Protein AF-A0A7S1S003-F1 (afdb_monomer)

Structure (mmCIF, N/CA/C/O backbone):
data_AF-A0A7S1S003-F1
#
_entry.id   AF-A0A7S1S003-F1
#
loop_
_atom_site.group_PDB
_atom_site.id
_atom_site.type_symbol
_atom_site.label_atom_id
_atom_site.label_alt_id
_atom_site.label_comp_id
_atom_site.label_asym_id
_atom_site.label_entity_id
_atom_site.label_seq_id
_atom_site.pdbx_PDB_ins_code
_atom_site.Cartn_x
_atom_site.Cartn_y
_atom_site.Cartn_z
_atom_site.occupancy
_atom_site.B_iso_or_equiv
_atom_site.auth_seq_id
_atom_site.auth_comp_id
_atom_site.auth_asym_id
_atom_site.auth_atom_id
_atom_site.pdbx_PDB_model_num
ATOM 1 N N . CYS A 1 1 ? -32.711 27.365 50.787 1.00 46.41 1 CYS A N 1
ATOM 2 C CA . CYS A 1 1 ? -32.959 26.522 49.595 1.00 46.41 1 CYS A CA 1
ATOM 3 C C . CYS A 1 1 ? -31.764 26.406 48.627 1.00 46.41 1 CYS A C 1
ATOM 5 O O . CYS A 1 1 ? -31.993 26.154 47.457 1.00 46.41 1 CYS A O 1
ATOM 7 N N . GLN A 1 2 ? -30.499 26.534 49.065 1.00 47.66 2 GLN A N 1
ATOM 8 C CA . GLN A 1 2 ? -29.328 26.394 48.166 1.00 47.66 2 GLN A CA 1
ATOM 9 C C . GLN A 1 2 ? -28.572 25.056 48.305 1.00 47.66 2 GLN A C 1
ATOM 11 O O . GLN A 1 2 ? -27.657 24.790 47.539 1.00 47.66 2 GLN A O 1
ATOM 16 N N . ILE A 1 3 ? -28.955 24.191 49.251 1.00 51.03 3 ILE A N 1
ATOM 17 C CA . ILE A 1 3 ? -28.208 22.956 49.561 1.00 51.03 3 ILE A CA 1
ATOM 18 C C . ILE A 1 3 ? -28.611 21.777 48.649 1.00 51.03 3 ILE A C 1
ATOM 20 O O . ILE A 1 3 ? -27.828 20.852 48.459 1.00 51.03 3 ILE A O 1
ATOM 24 N N . GLU A 1 4 ? -29.784 21.814 48.011 1.00 46.22 4 GLU A N 1
ATOM 25 C CA . GLU A 1 4 ? -30.250 20.712 47.147 1.00 46.22 4 GLU A CA 1
ATOM 26 C C . GLU A 1 4 ? -29.758 20.801 45.697 1.00 46.22 4 GLU A C 1
ATOM 28 O O . GLU A 1 4 ? -29.669 19.780 45.022 1.00 46.22 4 GLU A O 1
ATOM 33 N N . VAL A 1 5 ? -29.346 21.985 45.230 1.00 48.53 5 VAL A N 1
ATOM 34 C CA . VAL A 1 5 ? -28.830 22.166 43.859 1.00 48.53 5 VAL A CA 1
ATOM 35 C C . VAL A 1 5 ? -27.390 21.641 43.724 1.00 48.53 5 VAL A C 1
ATOM 37 O O . VAL A 1 5 ? -26.981 21.211 42.651 1.00 48.53 5 VAL A O 1
ATOM 40 N N . ALA A 1 6 ? -26.635 21.570 44.826 1.00 52.34 6 ALA A N 1
ATOM 41 C CA . ALA A 1 6 ? -25.266 21.050 44.835 1.00 52.34 6 ALA A CA 1
ATOM 42 C C . ALA A 1 6 ? -25.175 19.511 44.727 1.00 52.34 6 ALA A C 1
ATOM 44 O O . ALA A 1 6 ? -24.118 18.988 44.384 1.00 52.34 6 ALA A O 1
ATOM 45 N N . LYS A 1 7 ? -26.266 18.769 44.983 1.00 49.94 7 LYS A N 1
ATOM 46 C CA . LYS A 1 7 ? -26.277 17.292 44.908 1.00 49.94 7 LYS A CA 1
ATOM 47 C C . LYS A 1 7 ? -26.368 16.729 43.484 1.00 49.94 7 LYS A C 1
ATOM 49 O O . LYS A 1 7 ? -26.164 15.533 43.311 1.00 49.94 7 LYS A O 1
ATOM 54 N N . PHE A 1 8 ? -26.630 17.569 42.483 1.00 51.66 8 PHE A N 1
ATOM 55 C CA . PHE A 1 8 ? -26.778 17.160 41.079 1.00 51.66 8 PHE A CA 1
ATOM 56 C C . PHE A 1 8 ? -25.685 17.727 40.158 1.00 51.66 8 PHE A C 1
ATOM 58 O O . PHE A 1 8 ? -25.847 17.739 38.943 1.00 51.66 8 PHE A O 1
ATOM 65 N N . ALA A 1 9 ? -24.567 18.202 40.717 1.00 58.28 9 ALA A N 1
ATOM 66 C CA . ALA A 1 9 ? -23.471 18.777 39.932 1.00 58.28 9 ALA A CA 1
ATOM 67 C C . ALA A 1 9 ? -22.587 17.729 39.216 1.00 58.28 9 ALA A C 1
ATOM 69 O O . ALA A 1 9 ? -21.738 18.106 38.413 1.00 58.28 9 ALA A O 1
ATOM 70 N N . GLY A 1 10 ? -22.774 16.434 39.494 1.00 65.81 10 GLY A N 1
ATOM 71 C CA . GLY A 1 10 ? -22.088 15.331 38.816 1.00 65.81 10 GLY A CA 1
ATOM 72 C C . GLY A 1 10 ? -23.044 14.552 37.918 1.00 65.81 10 GLY A C 1
ATOM 73 O O . GLY A 1 10 ? -24.197 14.318 38.290 1.00 65.81 10 GLY A O 1
ATOM 74 N N . LEU A 1 11 ? -22.566 14.139 36.741 1.00 71.50 11 LEU A N 1
ATOM 75 C CA . LEU A 1 11 ? -23.284 13.160 35.930 1.00 71.50 11 LEU A CA 1
ATOM 76 C C . LEU A 1 11 ? -23.441 11.867 36.750 1.00 71.50 11 LEU A C 1
ATOM 78 O O . LEU A 1 11 ? -22.551 11.520 37.527 1.00 71.50 11 LEU A O 1
ATOM 82 N N . PRO A 1 12 ? -24.556 11.129 36.609 1.00 82.56 12 PRO A N 1
ATOM 83 C CA . PRO A 1 12 ? -24.683 9.832 37.256 1.00 82.56 12 PRO A CA 1
ATOM 84 C C . PRO A 1 12 ? -23.493 8.938 36.857 1.00 82.56 12 PRO A C 1
ATOM 86 O O . PRO A 1 12 ? -23.177 8.892 35.667 1.00 82.56 12 PRO A O 1
ATOM 89 N N . PRO A 1 13 ? -22.871 8.180 37.780 1.00 82.75 13 PRO A N 1
ATOM 90 C CA . PRO A 1 13 ? -21.699 7.343 37.485 1.00 82.75 13 PRO A CA 1
ATOM 91 C C . PRO A 1 13 ? -21.885 6.398 36.289 1.00 82.75 13 PRO A C 1
ATOM 93 O O . PRO A 1 13 ? -20.949 6.105 35.553 1.00 82.75 13 PRO A O 1
ATOM 96 N N . VAL A 1 14 ? -23.124 5.960 36.051 1.00 86.00 14 VAL A N 1
ATOM 97 C CA . VAL A 1 14 ? -23.510 5.156 34.883 1.00 86.00 14 VAL A CA 1
ATOM 98 C C . VAL A 1 14 ? -23.309 5.919 33.570 1.00 86.00 14 VAL A C 1
ATOM 100 O O . VAL A 1 14 ? -22.822 5.352 32.596 1.00 86.00 14 VAL A O 1
ATOM 103 N N . VAL A 1 15 ? -23.661 7.205 33.533 1.00 84.75 15 VAL A N 1
ATOM 104 C CA . VAL A 1 15 ? -23.477 8.066 32.357 1.00 84.75 15 VAL A CA 1
ATOM 105 C C . VAL A 1 15 ? -21.993 8.356 32.139 1.00 84.75 15 VAL A C 1
ATOM 107 O O . VAL A 1 15 ? -21.532 8.315 31.002 1.00 84.75 15 VAL A O 1
ATOM 110 N N . GLU A 1 16 ? -21.225 8.574 33.210 1.00 86.69 16 GLU A N 1
ATOM 111 C CA . GLU A 1 16 ? -19.767 8.750 33.121 1.00 86.69 16 GLU A CA 1
ATOM 112 C C . GLU A 1 16 ? -19.077 7.494 32.571 1.00 86.69 16 GLU A C 1
ATOM 114 O O . GLU A 1 16 ? -18.238 7.580 31.674 1.00 86.69 16 GLU A O 1
ATOM 119 N N . GLN A 1 17 ? -19.486 6.312 33.038 1.00 85.81 17 GLN A N 1
ATOM 120 C CA . GLN A 1 17 ? -18.967 5.035 32.553 1.00 85.81 17 GLN A CA 1
ATOM 121 C C . GLN A 1 17 ? -19.333 4.780 31.083 1.00 85.81 17 GLN A C 1
ATOM 123 O O . GLN A 1 17 ? -18.485 4.342 30.304 1.00 85.81 17 GLN A O 1
ATOM 128 N N . GLN A 1 18 ? -20.570 5.087 30.676 1.00 86.56 18 GLN A N 1
ATOM 129 C CA . GLN A 1 18 ? -20.993 4.981 29.275 1.00 86.56 18 GLN A CA 1
ATOM 130 C C . GLN A 1 18 ? -20.239 5.957 28.369 1.00 86.56 18 GLN A C 1
ATOM 132 O O . GLN A 1 18 ? -19.872 5.596 27.249 1.00 86.56 18 GLN A O 1
ATOM 137 N N . LEU A 1 19 ? -19.974 7.174 28.847 1.00 88.81 19 LEU A N 1
ATOM 138 C CA . LEU A 1 19 ? -19.204 8.160 28.100 1.00 88.81 19 LEU A CA 1
ATOM 139 C C . LEU A 1 19 ? -17.757 7.695 27.904 1.00 88.81 19 LEU A C 1
ATOM 141 O O . LEU A 1 19 ? -17.253 7.753 26.785 1.00 88.81 19 LEU A O 1
ATOM 145 N N . ALA A 1 20 ? -17.118 7.181 28.957 1.00 88.00 20 ALA A N 1
ATOM 146 C CA . ALA A 1 20 ? -15.759 6.648 28.882 1.00 88.00 20 ALA A CA 1
ATOM 147 C C . ALA A 1 20 ? -15.661 5.453 27.917 1.00 88.00 20 ALA A C 1
ATOM 149 O O . ALA A 1 20 ? -14.725 5.373 27.120 1.00 88.00 20 ALA A O 1
ATOM 150 N N . LEU A 1 21 ? -16.654 4.556 27.941 1.00 88.88 21 LEU A N 1
ATOM 151 C CA . LEU A 1 21 ? -16.745 3.433 27.008 1.00 88.88 21 LEU A CA 1
ATOM 152 C C . LEU A 1 21 ? -16.872 3.919 25.560 1.00 88.88 21 LEU A C 1
ATOM 154 O O . LEU A 1 21 ? -16.134 3.469 24.686 1.00 88.88 21 LEU A O 1
ATOM 158 N N . LYS A 1 22 ? -17.784 4.863 25.309 1.00 92.69 22 LYS A N 1
ATOM 159 C CA . LYS A 1 22 ? -17.994 5.429 23.975 1.00 92.69 22 LYS A CA 1
ATOM 160 C C . LYS A 1 22 ? -16.736 6.122 23.454 1.00 92.69 22 LYS A C 1
ATOM 162 O O . LYS A 1 22 ? -16.341 5.875 22.324 1.00 92.69 22 LYS A O 1
ATOM 167 N N . GLN A 1 23 ? -16.065 6.914 24.289 1.00 91.75 23 GLN A N 1
ATOM 168 C CA . GLN A 1 23 ? -14.801 7.560 23.928 1.00 91.75 23 GLN A CA 1
ATOM 169 C C . GLN A 1 23 ? -13.711 6.542 23.575 1.00 91.75 23 GLN A C 1
ATOM 171 O O . GLN A 1 23 ? -12.981 6.749 22.609 1.00 91.75 23 GLN A O 1
ATOM 176 N N . ALA A 1 24 ? -13.612 5.434 24.315 1.00 91.44 24 ALA A N 1
ATOM 177 C CA . ALA A 1 24 ? -12.653 4.374 24.008 1.00 91.44 24 ALA A CA 1
ATOM 178 C C . ALA A 1 24 ? -12.952 3.689 22.663 1.00 91.44 24 ALA A C 1
ATOM 180 O O . ALA A 1 24 ? -12.022 3.393 21.911 1.00 91.44 24 ALA A O 1
ATOM 181 N N . ILE A 1 25 ? -14.233 3.467 22.347 1.00 93.38 25 ILE A N 1
ATOM 182 C CA . ILE A 1 25 ? -14.667 2.924 21.052 1.00 93.38 25 ILE A CA 1
ATOM 183 C C . ILE A 1 25 ? -14.349 3.917 19.929 1.00 93.38 25 ILE A C 1
ATOM 185 O O . ILE A 1 25 ? -13.705 3.536 18.955 1.00 93.38 25 ILE A O 1
ATOM 189 N N . ASP A 1 26 ? -14.733 5.186 20.076 1.00 95.19 26 ASP A N 1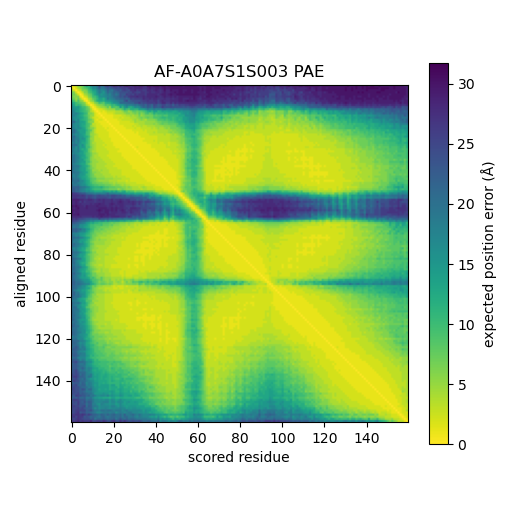
ATOM 190 C CA . ASP A 1 26 ? -14.520 6.224 19.062 1.00 95.19 26 ASP A CA 1
ATOM 191 C C . ASP A 1 26 ? -13.019 6.437 18.786 1.00 95.19 26 ASP A C 1
ATOM 193 O O . ASP A 1 26 ? -12.606 6.550 17.630 1.00 95.19 26 ASP A O 1
ATOM 197 N N . GLU A 1 27 ? -12.174 6.413 19.824 1.00 95.12 27 GLU A N 1
ATOM 198 C CA . GLU A 1 27 ? -10.714 6.493 19.686 1.00 95.12 27 GLU A CA 1
ATOM 199 C C . GLU A 1 27 ? -10.146 5.286 18.919 1.00 95.12 27 GLU A C 1
ATOM 201 O O . GLU A 1 27 ? -9.301 5.447 18.032 1.00 95.12 27 GLU A O 1
ATOM 206 N N . ALA A 1 28 ? -10.607 4.072 19.239 1.00 94.06 28 ALA A N 1
ATOM 207 C CA . ALA A 1 28 ? -10.164 2.853 18.568 1.00 94.06 28 ALA A CA 1
ATOM 208 C C . ALA A 1 28 ? -10.611 2.818 17.099 1.00 94.06 28 ALA A C 1
ATOM 210 O O . ALA A 1 28 ? -9.796 2.542 16.216 1.00 94.06 28 ALA A O 1
ATOM 211 N N . CYS A 1 29 ? -11.866 3.181 16.829 1.00 95.38 29 CYS A N 1
ATOM 212 C CA . CYS A 1 29 ? -12.406 3.348 15.484 1.00 95.38 29 CYS A CA 1
ATOM 213 C C . CYS A 1 29 ? -11.609 4.383 14.685 1.00 95.38 29 CYS A C 1
ATOM 215 O O . CYS A 1 29 ? -11.210 4.099 13.558 1.00 95.38 29 CYS A O 1
ATOM 217 N N . GLY A 1 30 ? -11.322 5.549 15.271 1.00 97.44 30 GLY A N 1
ATOM 218 C CA . GLY A 1 30 ? -10.549 6.604 14.614 1.00 97.44 30 GLY A CA 1
ATOM 219 C C . GLY A 1 30 ? -9.138 6.153 14.233 1.00 97.44 30 GLY A C 1
ATOM 220 O O . GLY A 1 30 ? -8.666 6.448 13.137 1.00 97.44 30 GLY A O 1
ATOM 221 N N . LYS A 1 31 ? -8.477 5.373 15.097 1.00 96.81 31 LYS A N 1
ATOM 222 C CA . LYS A 1 31 ? -7.152 4.803 14.810 1.00 96.81 31 LYS A CA 1
ATOM 223 C C . LYS A 1 31 ? -7.176 3.783 13.676 1.00 96.81 31 LYS A C 1
ATOM 225 O O . LYS A 1 31 ? -6.291 3.832 12.824 1.00 96.81 31 LYS A O 1
ATOM 230 N N . VAL A 1 32 ? -8.168 2.890 13.652 1.00 97.25 32 VAL A N 1
ATOM 231 C CA . VAL A 1 32 ? -8.338 1.924 12.554 1.00 97.25 32 VAL A CA 1
ATOM 232 C C . VAL A 1 32 ? -8.605 2.657 11.240 1.00 97.25 32 VAL A C 1
ATOM 234 O O . VAL A 1 32 ? -7.887 2.419 10.274 1.00 97.25 32 VAL A O 1
ATOM 237 N N . SER A 1 33 ? -9.537 3.614 11.217 1.00 97.75 33 SER A N 1
ATOM 238 C CA . SER A 1 33 ? -9.842 4.391 10.008 1.00 97.75 33 SER A CA 1
ATOM 239 C C . SER A 1 33 ? -8.623 5.160 9.480 1.00 97.75 33 SER A C 1
ATOM 241 O O . SER A 1 33 ? -8.343 5.123 8.287 1.00 97.75 33 SER A O 1
ATOM 243 N N . ALA A 1 34 ? -7.823 5.780 10.353 1.00 97.50 34 ALA A N 1
ATOM 244 C CA . ALA A 1 34 ? -6.600 6.474 9.935 1.00 97.50 34 ALA A CA 1
ATOM 245 C C . ALA A 1 34 ? -5.531 5.529 9.349 1.00 97.50 34 ALA A C 1
ATOM 247 O O . ALA A 1 34 ? -4.716 5.937 8.517 1.00 97.50 34 ALA A O 1
ATOM 248 N N . ALA A 1 35 ? -5.486 4.267 9.790 1.00 97.81 35 ALA A N 1
ATOM 249 C CA . ALA A 1 35 ? -4.609 3.267 9.189 1.00 97.81 35 ALA A CA 1
ATOM 250 C C . ALA A 1 35 ? -5.155 2.769 7.842 1.00 97.81 35 ALA A C 1
ATOM 252 O O . ALA A 1 35 ? -4.384 2.646 6.892 1.00 97.81 35 ALA A O 1
ATOM 253 N N . GLU A 1 36 ? -6.468 2.556 7.731 1.00 97.69 36 GLU A N 1
ATOM 254 C CA . GLU A 1 36 ? -7.137 2.209 6.471 1.00 97.69 36 GLU A CA 1
ATOM 255 C C . GLU A 1 36 ? -6.944 3.294 5.400 1.00 97.69 36 GLU A C 1
ATOM 257 O O . GLU A 1 36 ? -6.645 2.966 4.255 1.00 97.69 36 GLU A O 1
ATOM 262 N N . GLU A 1 37 ? -7.011 4.580 5.758 1.00 97.94 37 GLU A N 1
ATOM 263 C CA . GLU A 1 37 ? -6.723 5.691 4.837 1.00 97.94 37 GLU A CA 1
ATOM 264 C C . GLU A 1 37 ? -5.295 5.631 4.279 1.00 97.94 37 GLU A C 1
ATOM 266 O O . GLU A 1 37 ? -5.069 5.895 3.098 1.00 97.94 37 GLU A O 1
ATOM 271 N N . LYS A 1 38 ? -4.313 5.234 5.097 1.00 96.94 38 LYS A N 1
ATOM 272 C CA . LYS A 1 38 ? -2.935 5.042 4.620 1.00 96.94 38 LYS A CA 1
ATOM 273 C C . LYS A 1 38 ? -2.821 3.853 3.671 1.00 96.94 38 LYS A C 1
ATOM 275 O O . LYS A 1 38 ? -2.072 3.944 2.703 1.00 96.94 38 LYS A O 1
ATOM 280 N N . VAL A 1 39 ? -3.560 2.770 3.924 1.00 97.94 39 VAL A N 1
ATOM 281 C CA . VAL A 1 39 ? -3.644 1.625 3.001 1.00 97.94 39 VAL A CA 1
ATOM 282 C C . VAL A 1 39 ? -4.305 2.043 1.688 1.00 97.94 39 VAL A C 1
ATOM 284 O O . VAL A 1 39 ? -3.824 1.660 0.627 1.00 97.94 39 VAL A O 1
ATOM 287 N N . GLN A 1 40 ? -5.356 2.864 1.734 1.00 97.56 40 GLN A N 1
ATOM 288 C CA . GLN A 1 40 ? -5.999 3.391 0.531 1.00 97.56 40 GLN A CA 1
ATOM 289 C C . GLN A 1 40 ? -5.050 4.288 -0.271 1.00 97.56 40 GLN A C 1
ATOM 291 O O . GLN A 1 40 ? -4.895 4.075 -1.464 1.00 97.56 40 GLN A O 1
ATOM 296 N N . ASN A 1 41 ? -4.338 5.212 0.377 1.00 95.19 41 ASN A N 1
ATOM 297 C CA . ASN A 1 41 ? -3.338 6.043 -0.298 1.00 95.19 41 ASN A CA 1
ATOM 298 C C . ASN A 1 41 ? -2.220 5.190 -0.930 1.00 95.19 41 ASN A C 1
ATOM 300 O O . ASN A 1 41 ? -1.812 5.426 -2.064 1.00 95.19 41 ASN A O 1
ATOM 304 N N . ALA A 1 42 ? -1.747 4.153 -0.229 1.00 95.81 42 ALA A N 1
ATOM 305 C CA . ALA A 1 42 ? -0.803 3.201 -0.810 1.00 95.81 42 ALA A CA 1
ATOM 306 C C . ALA A 1 42 ? -1.397 2.485 -2.037 1.00 95.81 42 ALA A C 1
ATOM 308 O O . ALA A 1 42 ? -0.689 2.299 -3.023 1.00 95.81 42 ALA A O 1
ATOM 309 N N . ALA A 1 43 ? -2.687 2.131 -2.006 1.00 96.44 43 ALA A N 1
ATOM 310 C CA . ALA A 1 43 ? -3.375 1.525 -3.142 1.00 96.44 43 ALA A CA 1
ATOM 311 C C . ALA A 1 43 ? -3.384 2.450 -4.361 1.00 96.44 43 ALA A C 1
ATOM 313 O O . ALA A 1 43 ? -2.974 2.028 -5.440 1.00 96.44 43 ALA A O 1
ATOM 314 N N . ASP A 1 44 ? -3.760 3.713 -4.162 1.00 93.94 44 ASP A N 1
ATOM 315 C CA . ASP A 1 44 ? -3.821 4.713 -5.228 1.00 93.94 44 ASP A CA 1
ATOM 316 C C . ASP A 1 44 ? -2.430 4.910 -5.864 1.00 93.94 44 ASP A C 1
ATOM 318 O O . ASP A 1 44 ? -2.284 4.941 -7.086 1.00 93.94 44 ASP A O 1
ATOM 322 N N . MET A 1 45 ? -1.365 4.954 -5.051 1.00 92.56 45 MET A N 1
ATOM 323 C CA . MET A 1 45 ? 0.009 5.075 -5.557 1.00 92.56 45 MET A CA 1
ATOM 324 C C . MET A 1 45 ? 0.504 3.824 -6.300 1.00 92.56 45 MET A C 1
ATOM 326 O O . MET A 1 45 ? 1.290 3.943 -7.243 1.00 92.56 45 MET A O 1
ATOM 330 N N . VAL A 1 46 ? 0.078 2.627 -5.889 1.00 93.56 46 VAL A N 1
ATOM 331 C CA . VAL A 1 46 ? 0.404 1.368 -6.583 1.00 93.56 46 VAL A CA 1
ATOM 332 C C . VAL A 1 46 ? -0.342 1.264 -7.911 1.00 93.56 46 VAL A C 1
ATOM 334 O O . VAL A 1 46 ? 0.234 0.815 -8.903 1.00 93.56 46 VAL A O 1
ATOM 337 N N . GLU A 1 47 ? -1.595 1.707 -7.961 1.00 92.31 47 GLU A N 1
ATOM 338 C CA . GLU A 1 47 ? -2.380 1.765 -9.194 1.00 92.31 47 GLU A CA 1
ATOM 339 C C . GLU A 1 47 ? -1.768 2.754 -10.195 1.00 92.31 47 GLU A C 1
ATOM 341 O O . GLU A 1 47 ? -1.574 2.424 -11.369 1.00 92.31 47 GLU A O 1
ATOM 346 N N . MET A 1 48 ? -1.353 3.931 -9.719 1.00 88.44 48 MET A N 1
ATOM 347 C CA . MET A 1 48 ? -0.638 4.910 -10.539 1.00 88.44 48 MET A CA 1
ATOM 348 C C . MET A 1 48 ? 0.689 4.362 -11.082 1.00 88.44 48 MET A C 1
ATOM 350 O O . MET A 1 48 ? 0.987 4.572 -12.255 1.00 88.44 48 MET A O 1
ATOM 354 N N . LEU A 1 49 ? 1.468 3.635 -10.270 1.00 87.56 49 LEU A N 1
ATOM 355 C CA . LEU A 1 49 ? 2.729 3.015 -10.703 1.00 87.56 49 LEU A CA 1
ATOM 356 C C . LEU A 1 49 ? 2.511 1.956 -11.797 1.00 87.56 49 LEU A C 1
ATOM 358 O O . LEU A 1 49 ? 3.322 1.829 -12.712 1.00 87.56 49 LEU A O 1
ATOM 362 N N . ASN A 1 50 ? 1.425 1.190 -11.698 1.00 88.31 50 ASN A N 1
ATOM 363 C CA . ASN A 1 50 ? 1.106 0.121 -12.642 1.00 88.31 50 ASN A CA 1
ATOM 364 C C . ASN A 1 50 ? 0.396 0.608 -13.916 1.00 88.31 50 ASN A C 1
ATOM 366 O O . ASN A 1 50 ? 0.299 -0.148 -14.887 1.00 88.31 50 ASN A O 1
ATOM 370 N N . SER A 1 51 ? -0.080 1.854 -13.935 1.00 85.56 51 SER A N 1
ATOM 371 C CA . SER A 1 51 ? -0.787 2.425 -15.078 1.00 85.56 51 SER A CA 1
ATOM 372 C C . SER A 1 51 ? 0.149 2.626 -16.283 1.00 85.56 51 SER A C 1
ATOM 374 O O . SER A 1 51 ? 1.238 3.186 -16.134 1.00 85.56 51 SER A O 1
ATOM 376 N N . PRO A 1 52 ? -0.253 2.206 -17.499 1.00 67.50 52 PRO A N 1
ATOM 377 C CA . PRO A 1 52 ? 0.587 2.280 -18.698 1.00 67.50 52 PRO A CA 1
ATOM 378 C C . PRO A 1 52 ? 0.879 3.718 -19.155 1.00 67.50 52 PRO A C 1
ATOM 380 O O . PRO A 1 52 ? 1.906 3.942 -19.790 1.00 67.50 52 PRO A O 1
ATOM 383 N N . ASP A 1 53 ? 0.021 4.675 -18.790 1.00 63.91 53 ASP A N 1
ATOM 384 C CA . ASP A 1 53 ? 0.166 6.104 -19.108 1.00 63.91 53 ASP A CA 1
ATOM 385 C C . ASP A 1 53 ? 1.108 6.850 -18.159 1.00 63.91 53 ASP A C 1
ATOM 387 O O . ASP A 1 53 ? 1.413 8.023 -18.375 1.00 63.91 53 ASP A O 1
ATOM 391 N N . SER A 1 54 ? 1.618 6.182 -17.118 1.00 58.56 54 SER A N 1
ATOM 392 C CA . SER A 1 54 ? 2.662 6.731 -16.255 1.00 58.56 54 SER A CA 1
ATOM 393 C C . SER A 1 54 ? 4.024 6.624 -16.955 1.00 58.56 54 SER A C 1
ATOM 395 O O . SER A 1 54 ? 4.986 6.079 -16.415 1.00 58.56 54 SER A O 1
ATOM 397 N N . ALA A 1 55 ? 4.090 7.099 -18.203 1.00 48.91 55 ALA A N 1
ATOM 398 C CA . ALA A 1 55 ? 5.326 7.272 -18.942 1.00 48.91 55 ALA A CA 1
ATOM 399 C C . ALA A 1 55 ? 6.230 8.181 -18.110 1.00 48.91 55 ALA A C 1
ATOM 401 O O . ALA A 1 55 ? 5.845 9.289 -17.736 1.00 48.91 55 ALA A O 1
ATOM 402 N N . ALA A 1 56 ? 7.395 7.645 -17.754 1.00 48.34 56 ALA A N 1
ATOM 403 C CA . ALA A 1 56 ? 8.388 8.301 -16.933 1.00 48.34 56 ALA A CA 1
ATOM 404 C C . ALA A 1 56 ? 8.692 9.687 -17.507 1.00 48.34 56 ALA A C 1
ATOM 406 O O . ALA A 1 56 ? 9.310 9.810 -18.561 1.00 48.34 56 ALA A O 1
ATOM 407 N N . ASP A 1 57 ? 8.241 10.723 -16.810 1.00 44.44 57 ASP A N 1
ATOM 408 C CA . ASP A 1 57 ? 8.702 12.080 -17.026 1.00 44.44 57 ASP A CA 1
ATOM 409 C C . ASP A 1 57 ? 9.996 12.218 -16.203 1.00 44.44 57 ASP A C 1
ATOM 411 O O . ASP A 1 57 ? 9.926 12.277 -14.970 1.00 44.44 57 ASP A O 1
ATOM 415 N N . PRO A 1 58 ? 11.197 12.213 -16.816 1.00 45.44 58 PRO A N 1
ATOM 416 C CA . PRO A 1 58 ? 12.469 12.189 -16.087 1.00 45.44 58 PRO A CA 1
ATOM 417 C C . PRO A 1 58 ? 12.757 13.488 -15.306 1.00 45.44 58 PRO A C 1
ATOM 419 O O . PRO A 1 58 ? 13.846 13.646 -14.756 1.00 45.44 58 PRO A O 1
ATOM 422 N N . LYS A 1 59 ? 11.807 14.436 -15.253 1.00 44.00 59 LYS A N 1
ATOM 423 C CA . LYS A 1 59 ? 11.929 15.722 -14.546 1.00 44.00 59 LYS A CA 1
ATOM 424 C C . LYS A 1 59 ? 10.730 16.101 -13.651 1.00 44.00 59 LYS A C 1
ATOM 426 O O . LYS A 1 59 ? 10.689 17.224 -13.152 1.00 44.00 59 LYS A O 1
ATOM 431 N N . GLY A 1 60 ? 9.766 15.212 -13.400 1.00 37.31 60 GLY A N 1
ATOM 432 C CA . GLY A 1 60 ? 8.490 15.579 -12.761 1.00 37.31 60 GLY A CA 1
ATOM 433 C C . GLY A 1 60 ? 8.357 15.304 -11.253 1.00 37.31 60 GLY A C 1
ATOM 434 O O . GLY A 1 60 ? 7.853 14.257 -10.869 1.00 37.31 60 GLY A O 1
ATOM 435 N N . GLY A 1 61 ? 8.723 16.277 -10.411 1.00 39.34 61 GLY A N 1
ATOM 436 C CA . GLY A 1 61 ? 8.125 16.591 -9.094 1.00 39.34 61 GLY A CA 1
ATOM 437 C C . GLY A 1 61 ? 7.638 15.464 -8.153 1.00 39.34 61 GLY A C 1
ATOM 438 O O . GLY A 1 61 ? 6.487 15.039 -8.204 1.00 39.34 61 GLY A O 1
ATOM 439 N N . GLU A 1 62 ? 8.500 15.107 -7.198 1.00 45.62 62 GLU A N 1
ATOM 440 C CA . GLU A 1 62 ? 8.268 14.708 -5.788 1.00 45.62 62 GLU A CA 1
ATOM 441 C C . GLU A 1 62 ? 7.243 13.628 -5.367 1.00 45.62 62 GLU A C 1
ATOM 443 O O . GLU A 1 62 ? 7.282 13.243 -4.200 1.00 45.62 62 GLU A O 1
ATOM 448 N N . LYS A 1 63 ? 6.358 13.069 -6.207 1.00 54.31 63 LYS A N 1
ATOM 449 C CA . LYS A 1 63 ? 5.374 12.061 -5.717 1.00 54.31 63 LYS A CA 1
ATOM 450 C C . LYS A 1 63 ? 5.047 10.889 -6.642 1.00 54.31 63 LYS A C 1
ATOM 452 O O . LYS A 1 63 ? 4.131 10.131 -6.335 1.00 54.31 63 LYS A O 1
ATOM 457 N N . LYS A 1 64 ? 5.750 10.710 -7.759 1.00 63.72 64 LYS A N 1
ATOM 458 C CA . LYS A 1 64 ? 5.435 9.649 -8.728 1.00 63.72 64 LYS A CA 1
ATOM 459 C C . LYS A 1 64 ? 6.685 8.845 -9.050 1.00 63.72 64 LYS A C 1
ATOM 461 O O . LYS A 1 64 ? 7.544 9.294 -9.796 1.00 63.72 64 LYS A O 1
ATOM 466 N N . GLY A 1 65 ? 6.800 7.670 -8.448 1.00 76.69 65 GLY A N 1
ATOM 467 C CA . GLY A 1 65 ? 7.914 6.764 -8.687 1.00 76.69 65 GLY A CA 1
ATOM 468 C C . GLY A 1 65 ? 7.882 5.572 -7.735 1.00 76.69 65 GLY A C 1
ATOM 469 O O . GLY A 1 65 ? 7.232 5.652 -6.689 1.00 76.69 65 GLY A O 1
ATOM 470 N N . PRO A 1 66 ? 8.591 4.482 -8.070 1.00 85.75 66 PRO A N 1
ATOM 471 C CA . PRO A 1 66 ? 8.598 3.260 -7.267 1.00 85.75 66 PRO A CA 1
ATOM 472 C C . PRO A 1 66 ? 9.030 3.518 -5.817 1.00 85.75 66 PRO A C 1
ATOM 474 O O . PRO A 1 66 ? 8.458 2.937 -4.901 1.00 85.75 66 PRO A O 1
ATOM 477 N N . GLU A 1 67 ? 9.955 4.454 -5.588 1.00 88.25 67 GLU A N 1
ATOM 478 C CA . GLU A 1 67 ? 10.421 4.828 -4.248 1.00 88.25 67 GLU A CA 1
ATOM 479 C C . GLU A 1 67 ? 9.340 5.545 -3.416 1.00 88.25 67 GLU A C 1
ATOM 481 O O . GLU A 1 67 ? 9.143 5.232 -2.241 1.00 88.25 67 GLU A O 1
ATOM 486 N N . ALA A 1 68 ? 8.571 6.455 -4.027 1.00 89.56 68 ALA A N 1
ATOM 487 C CA . ALA A 1 68 ? 7.460 7.134 -3.356 1.00 89.56 68 ALA A CA 1
ATOM 488 C C . ALA A 1 68 ? 6.330 6.150 -3.010 1.00 89.56 68 ALA A C 1
ATOM 490 O O . ALA A 1 68 ? 5.811 6.166 -1.890 1.00 89.56 68 ALA A O 1
ATOM 491 N N . THR A 1 69 ? 5.997 5.249 -3.940 1.00 92.06 69 THR A N 1
ATOM 492 C CA . THR A 1 69 ? 5.017 4.179 -3.718 1.00 92.06 69 THR A CA 1
ATOM 493 C C . THR A 1 69 ? 5.483 3.221 -2.615 1.00 92.06 69 THR A C 1
ATOM 495 O O . THR A 1 69 ? 4.704 2.889 -1.720 1.00 92.06 69 THR A O 1
ATOM 498 N N . GLN A 1 70 ? 6.767 2.850 -2.596 1.00 93.69 70 GLN A N 1
ATOM 499 C CA . GLN A 1 70 ? 7.362 2.044 -1.526 1.00 93.69 70 GLN A CA 1
ATOM 500 C 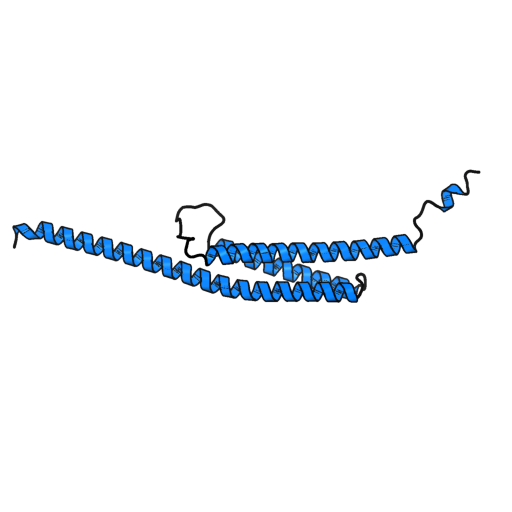C . GLN A 1 70 ? 7.293 2.745 -0.167 1.00 93.69 70 GLN A C 1
ATOM 502 O O . GLN A 1 70 ? 6.963 2.114 0.841 1.00 93.69 70 GLN A O 1
ATOM 507 N N . GLY A 1 71 ? 7.534 4.057 -0.133 1.00 93.69 71 GLY A N 1
ATOM 508 C CA . GLY A 1 71 ? 7.335 4.877 1.058 1.00 93.69 71 GLY A CA 1
ATOM 509 C C . GLY A 1 71 ? 5.894 4.818 1.573 1.00 93.69 71 GLY A C 1
ATOM 510 O O . GLY A 1 71 ? 5.677 4.635 2.772 1.00 93.69 71 GLY A O 1
ATOM 511 N N . ALA A 1 72 ? 4.899 4.911 0.687 1.00 94.56 72 ALA A N 1
ATOM 512 C CA . ALA A 1 72 ? 3.486 4.825 1.059 1.00 94.56 72 ALA A CA 1
ATOM 513 C C . ALA A 1 72 ? 3.096 3.441 1.608 1.00 94.56 72 ALA A C 1
ATOM 515 O O . ALA A 1 72 ? 2.476 3.366 2.672 1.00 94.56 72 ALA A O 1
ATOM 516 N N . VAL A 1 73 ? 3.521 2.356 0.950 1.00 96.38 73 VAL A N 1
ATOM 517 C CA . VAL A 1 73 ? 3.294 0.973 1.415 1.00 96.38 73 VAL A CA 1
ATOM 518 C C . VAL A 1 73 ? 3.946 0.744 2.785 1.00 96.38 73 VAL A C 1
ATOM 520 O O . VAL A 1 73 ? 3.307 0.227 3.702 1.00 96.38 73 VAL A O 1
ATOM 523 N N . SER A 1 74 ? 5.186 1.204 2.974 1.00 96.81 74 SER A N 1
ATOM 524 C CA . SER A 1 74 ? 5.892 1.119 4.260 1.00 96.81 74 SER A CA 1
ATOM 525 C C . SER A 1 74 ? 5.174 1.904 5.367 1.00 96.81 74 SER A C 1
ATOM 527 O O . SER A 1 74 ? 4.945 1.390 6.466 1.00 96.81 74 SER A O 1
ATOM 529 N N . ASN A 1 75 ? 4.731 3.129 5.070 1.00 96.25 75 ASN A N 1
ATOM 530 C CA . ASN A 1 75 ? 3.988 3.966 6.013 1.00 96.25 75 ASN A CA 1
ATOM 531 C C . ASN A 1 75 ? 2.652 3.335 6.433 1.00 96.25 75 ASN A C 1
ATOM 533 O O . ASN A 1 75 ? 2.286 3.403 7.612 1.00 96.25 75 ASN A O 1
ATOM 537 N N . ALA A 1 76 ? 1.932 2.711 5.497 1.00 97.50 76 ALA A N 1
ATOM 538 C CA . ALA A 1 76 ? 0.720 1.952 5.789 1.00 97.50 76 ALA A CA 1
ATOM 539 C C . ALA A 1 76 ? 1.023 0.731 6.674 1.00 97.50 76 ALA A C 1
ATOM 541 O O . ALA A 1 76 ? 0.342 0.514 7.678 1.00 97.50 76 ALA A O 1
ATOM 542 N N . GLN A 1 77 ? 2.107 -0.001 6.391 1.00 97.88 77 GLN A N 1
ATOM 543 C CA . GLN A 1 77 ? 2.520 -1.169 7.176 1.00 97.88 77 GLN A CA 1
ATOM 544 C C . GLN A 1 77 ? 2.857 -0.813 8.627 1.00 97.88 77 GLN A C 1
ATOM 546 O O . GLN A 1 77 ? 2.483 -1.539 9.554 1.00 97.88 77 GLN A O 1
ATOM 551 N N . VAL A 1 78 ? 3.569 0.297 8.838 1.00 97.94 78 VAL A N 1
ATOM 552 C CA . VAL A 1 78 ? 3.891 0.805 10.178 1.00 97.94 78 VAL A CA 1
ATOM 553 C C . VAL A 1 78 ? 2.620 1.228 10.912 1.00 97.94 78 VAL A C 1
ATOM 555 O O . VAL A 1 78 ? 2.464 0.911 12.093 1.00 97.94 78 VAL A O 1
ATOM 558 N N . ALA A 1 79 ? 1.691 1.898 10.224 1.00 97.56 79 ALA A N 1
ATOM 559 C CA . ALA A 1 79 ? 0.421 2.308 10.814 1.00 97.56 79 ALA A CA 1
ATOM 560 C C . ALA A 1 79 ? -0.416 1.105 11.269 1.00 97.56 79 ALA A C 1
ATOM 562 O O . ALA A 1 79 ? -0.841 1.079 12.423 1.00 97.56 79 ALA A O 1
ATOM 563 N N . LEU A 1 80 ? -0.573 0.081 10.422 1.00 97.62 80 LEU A N 1
ATOM 564 C CA . LEU A 1 80 ? -1.295 -1.141 10.784 1.00 97.62 80 LEU A CA 1
ATOM 565 C C . LEU A 1 80 ? -0.648 -1.855 11.977 1.00 97.62 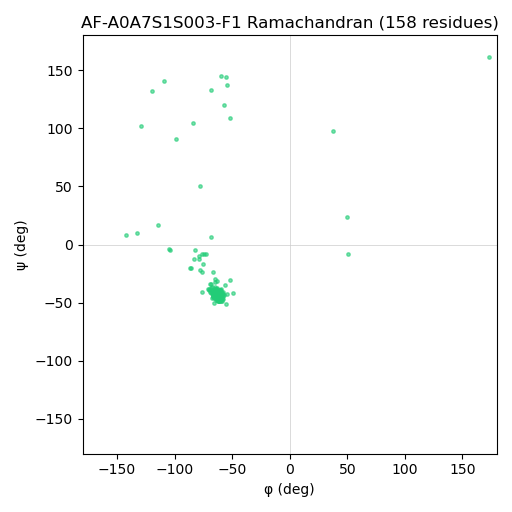80 LEU A C 1
ATOM 567 O O . LEU A 1 80 ? -1.343 -2.207 12.927 1.00 97.62 80 LEU A O 1
ATOM 571 N N . LYS A 1 81 ? 0.685 -1.988 12.011 1.00 97.50 81 LYS A N 1
ATOM 572 C CA . LYS A 1 81 ? 1.387 -2.566 13.175 1.00 97.50 81 LYS A CA 1
ATOM 573 C C . LYS A 1 81 ? 1.137 -1.769 14.459 1.00 97.50 81 LYS A C 1
ATOM 575 O O . LYS A 1 81 ? 0.951 -2.354 15.527 1.00 97.50 81 LYS A O 1
ATOM 580 N N . GLY A 1 82 ? 1.117 -0.440 14.360 1.00 97.25 82 GLY A N 1
ATOM 581 C CA . GLY A 1 82 ? 0.801 0.442 15.481 1.00 97.25 82 GLY A CA 1
ATOM 582 C C . GLY A 1 82 ? -0.620 0.236 16.009 1.00 97.25 82 GLY A C 1
ATOM 583 O O . GLY A 1 82 ? -0.815 0.130 17.222 1.00 97.25 82 GLY A O 1
AT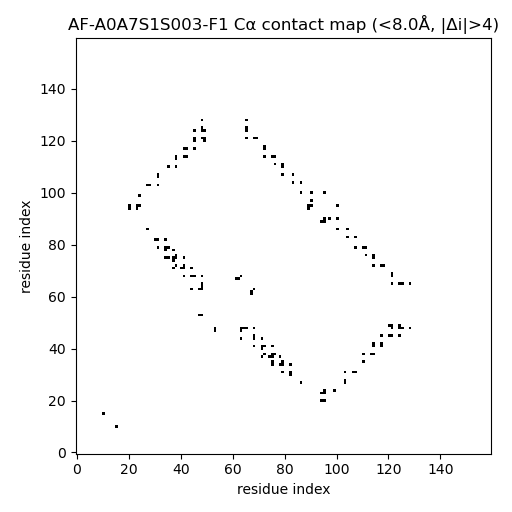OM 584 N N . VAL A 1 83 ? -1.604 0.131 15.112 1.00 96.88 83 VAL A N 1
ATOM 585 C CA . VAL A 1 83 ? -3.005 -0.106 15.483 1.00 96.88 83 VAL A CA 1
ATOM 586 C C . VAL A 1 83 ? -3.211 -1.513 16.039 1.00 96.88 83 VAL A C 1
ATOM 588 O O . VAL A 1 83 ? -3.875 -1.648 17.062 1.00 96.88 83 VAL A O 1
ATOM 591 N N . ALA A 1 84 ? -2.588 -2.541 15.458 1.00 96.44 84 ALA A N 1
ATOM 592 C CA . ALA A 1 84 ? -2.647 -3.910 15.974 1.00 96.44 84 ALA A CA 1
ATOM 593 C C . ALA A 1 84 ? -2.185 -3.970 17.438 1.00 96.44 84 ALA A C 1
ATOM 595 O O . ALA A 1 84 ? -2.927 -4.416 18.311 1.00 96.44 84 ALA A O 1
ATOM 596 N N . ARG A 1 85 ? -1.012 -3.394 17.736 1.00 96.44 85 ARG A N 1
ATOM 597 C CA . ARG A 1 85 ? -0.495 -3.311 19.109 1.00 96.44 85 ARG A CA 1
ATOM 598 C C . ARG A 1 85 ? -1.419 -2.516 20.035 1.00 96.44 85 ARG A C 1
ATOM 600 O O . ARG A 1 85 ? -1.580 -2.867 21.201 1.00 96.44 85 ARG A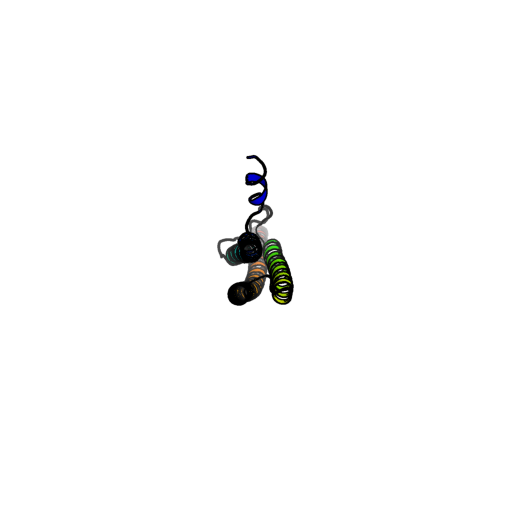 O 1
ATOM 607 N N . TYR A 1 86 ? -2.008 -1.427 19.544 1.00 95.25 86 TYR A N 1
ATOM 608 C CA . TYR A 1 86 ? -2.965 -0.642 20.321 1.00 95.25 86 TYR A CA 1
ATOM 609 C C . TYR A 1 86 ? -4.219 -1.457 20.675 1.00 95.25 86 TYR A C 1
ATOM 611 O O . TYR A 1 86 ? -4.636 -1.450 21.834 1.00 95.25 86 TYR A O 1
ATOM 619 N N . LEU A 1 87 ? -4.793 -2.184 19.711 1.00 94.75 87 LEU A N 1
ATOM 620 C CA . LEU A 1 87 ? -5.971 -3.025 19.930 1.00 94.75 87 LEU A CA 1
ATOM 621 C C . LEU A 1 87 ? -5.674 -4.186 20.882 1.00 94.75 87 LEU A C 1
ATOM 623 O O . LEU A 1 87 ? -6.481 -4.440 21.769 1.00 94.75 87 LEU A O 1
ATOM 627 N N . GLU A 1 88 ? -4.499 -4.817 20.793 1.00 93.94 88 GLU A N 1
ATOM 628 C CA . GLU A 1 88 ? -4.064 -5.846 21.751 1.00 93.94 88 GLU A CA 1
ATOM 629 C C . GLU A 1 88 ? -4.050 -5.327 23.197 1.00 93.94 88 GLU A C 1
ATOM 631 O O . GLU A 1 88 ? -4.509 -6.006 24.117 1.00 93.94 88 GLU A O 1
ATOM 636 N N . ILE A 1 89 ? -3.550 -4.106 23.414 1.00 93.94 89 ILE A N 1
ATOM 637 C CA . ILE A 1 89 ? -3.549 -3.473 24.741 1.00 93.94 89 ILE A CA 1
ATOM 638 C C . ILE A 1 89 ? -4.988 -3.195 25.193 1.00 93.94 89 ILE A C 1
ATOM 640 O O . ILE A 1 89 ? -5.354 -3.519 26.321 1.00 93.94 89 ILE A O 1
ATOM 644 N N . ARG A 1 90 ? -5.831 -2.637 24.315 1.00 91.12 90 ARG A N 1
ATOM 645 C CA . ARG A 1 90 ? -7.239 -2.344 24.634 1.00 91.12 90 ARG A CA 1
ATOM 646 C C . ARG A 1 90 ? -8.065 -3.600 24.907 1.00 91.12 90 ARG A C 1
ATOM 648 O O . ARG A 1 90 ? -8.973 -3.543 25.732 1.00 91.12 90 ARG A O 1
ATOM 655 N N . GLN A 1 91 ? -7.737 -4.712 24.256 1.00 91.38 91 GLN A N 1
ATOM 656 C CA . GLN A 1 91 ? -8.365 -6.008 24.485 1.00 91.38 91 GLN A CA 1
ATOM 657 C C . GLN A 1 91 ? -8.032 -6.554 25.876 1.00 91.38 91 GLN A C 1
ATOM 659 O O . GLN A 1 91 ? -8.921 -7.058 26.554 1.00 91.38 91 GLN A O 1
ATOM 664 N N . ARG A 1 92 ? -6.776 -6.417 26.325 1.00 91.62 92 ARG A N 1
ATOM 665 C CA . ARG A 1 92 ? -6.351 -6.826 27.677 1.00 91.62 92 ARG A CA 1
ATOM 666 C C . ARG A 1 92 ? -6.976 -5.977 28.777 1.00 91.62 92 ARG A C 1
ATOM 668 O O . ARG A 1 92 ? -7.305 -6.502 29.831 1.00 91.62 92 ARG A O 1
ATOM 675 N N . ASP A 1 93 ? -7.139 -4.686 28.518 1.00 89.81 93 ASP A N 1
ATOM 676 C CA . ASP A 1 93 ? -7.733 -3.745 29.466 1.00 89.81 93 ASP A CA 1
ATOM 677 C C . ASP A 1 93 ? -9.266 -3.886 29.591 1.00 89.81 93 ASP A C 1
ATOM 679 O O . ASP A 1 93 ? -9.860 -3.187 30.410 1.00 89.81 93 ASP A O 1
ATOM 683 N N . GLU A 1 94 ? -9.916 -4.702 28.746 1.00 85.31 94 GLU A N 1
ATOM 684 C CA . GLU A 1 94 ? -11.383 -4.844 28.630 1.00 85.31 94 GLU A CA 1
ATOM 685 C C . GLU A 1 94 ? -12.142 -3.501 28.502 1.00 85.31 94 GLU A C 1
ATOM 687 O O . GLU A 1 94 ? -13.335 -3.399 28.783 1.00 85.31 94 GLU A O 1
ATOM 692 N N . LYS A 1 95 ? -11.457 -2.448 28.033 1.00 83.12 95 LYS A N 1
ATOM 693 C CA . LYS A 1 95 ? -12.009 -1.086 27.877 1.00 83.12 95 LYS A CA 1
ATOM 694 C C . LYS A 1 95 ? -12.880 -0.915 26.638 1.00 83.12 95 LYS A C 1
ATOM 696 O O . LYS A 1 95 ? -13.542 0.107 26.499 1.00 83.12 95 LYS A O 1
ATOM 701 N N . VAL A 1 96 ? -12.846 -1.884 25.729 1.00 88.62 96 VAL A N 1
ATOM 702 C CA . VAL A 1 96 ? -13.659 -1.922 24.512 1.00 88.62 96 VAL A CA 1
ATOM 703 C C . VAL A 1 96 ? -14.525 -3.181 24.583 1.00 88.62 96 VAL A C 1
ATOM 705 O O . VAL A 1 96 ? -13.985 -4.251 24.880 1.00 88.62 96 VAL A O 1
ATOM 708 N N . PRO A 1 97 ? -15.842 -3.095 24.321 1.00 91.81 97 PRO A N 1
ATOM 709 C CA . PRO A 1 97 ? -16.712 -4.265 24.315 1.00 91.81 97 PRO A CA 1
ATOM 710 C C . PRO A 1 97 ? -16.199 -5.339 23.355 1.00 91.81 97 PRO A C 1
ATOM 712 O O . PRO A 1 97 ? -15.701 -5.021 22.276 1.00 91.81 97 PRO A O 1
ATOM 715 N N . LYS A 1 98 ? -16.358 -6.615 23.725 1.00 92.69 98 LYS A N 1
ATOM 716 C CA . LYS A 1 98 ? -15.856 -7.752 22.934 1.00 92.69 98 LYS A CA 1
ATOM 717 C C . LYS A 1 98 ? -16.364 -7.725 21.491 1.00 92.69 98 LYS A C 1
ATOM 719 O O . LYS A 1 98 ? -15.565 -7.909 20.581 1.00 92.69 98 LYS A O 1
ATOM 724 N N . ASP A 1 99 ? -17.641 -7.413 21.288 1.00 94.06 99 ASP A N 1
ATOM 725 C CA . ASP A 1 99 ? -18.243 -7.351 19.950 1.00 94.06 99 ASP A CA 1
ATOM 726 C C . ASP A 1 99 ? -17.626 -6.246 19.081 1.00 94.06 99 ASP A C 1
ATOM 728 O O . ASP A 1 99 ? -17.349 -6.460 17.904 1.00 94.06 99 ASP A O 1
ATOM 732 N N . GLU A 1 100 ? -17.349 -5.074 19.660 1.00 94.00 100 GLU A N 1
ATOM 733 C CA . GLU A 1 100 ? -16.677 -3.980 18.947 1.00 94.00 100 GLU A CA 1
ATOM 734 C C . GLU A 1 100 ? -15.207 -4.310 18.674 1.00 94.00 100 GLU A C 1
ATOM 736 O O . GLU A 1 100 ? -14.699 -4.046 17.587 1.00 94.00 100 GLU A O 1
ATOM 741 N N . MET A 1 101 ? -14.527 -4.963 19.620 1.00 95.31 101 MET A N 1
ATOM 742 C CA . MET A 1 101 ? -13.157 -5.433 19.418 1.00 95.31 101 MET A CA 1
ATOM 743 C C . MET A 1 101 ? -13.068 -6.437 18.261 1.00 95.31 101 MET A C 1
ATOM 745 O O . MET A 1 101 ? -12.167 -6.323 17.435 1.00 95.31 101 MET A O 1
ATOM 749 N N . VAL A 1 102 ? -14.009 -7.383 18.154 1.00 96.00 102 VAL A N 1
ATOM 750 C CA . VAL A 1 102 ? -14.057 -8.347 17.040 1.00 96.00 102 VAL A CA 1
ATOM 751 C C . VAL A 1 102 ? -14.180 -7.621 15.698 1.00 96.00 102 VAL A C 1
ATOM 753 O O . VAL A 1 102 ? -13.360 -7.859 14.814 1.00 96.00 102 VAL A O 1
ATOM 756 N N . LYS A 1 103 ? -15.109 -6.663 15.571 1.00 96.94 103 LYS A N 1
ATOM 757 C CA . LYS A 1 103 ? -15.272 -5.863 14.340 1.00 96.94 103 LYS A CA 1
ATOM 758 C C . LYS A 1 103 ? -13.999 -5.095 13.968 1.00 96.94 103 LYS A C 1
ATOM 760 O O . LYS A 1 103 ? -13.631 -5.024 12.796 1.00 96.94 103 LYS A O 1
ATOM 765 N N . LEU A 1 104 ? -13.320 -4.503 14.954 1.00 96.25 104 LEU A N 1
ATOM 766 C CA . LEU A 1 104 ? -12.075 -3.760 14.729 1.00 96.25 104 LEU A CA 1
ATOM 767 C C . LEU A 1 104 ? -10.931 -4.681 14.283 1.00 96.25 104 LEU A C 1
ATOM 769 O O . LEU A 1 104 ? -10.163 -4.308 13.396 1.00 96.25 104 LEU A O 1
ATOM 773 N N . LEU A 1 105 ? -10.829 -5.884 14.855 1.00 95.56 105 LEU A N 1
ATOM 774 C CA . LEU A 1 105 ? -9.835 -6.885 14.462 1.00 95.56 105 LEU A CA 1
ATOM 775 C C . LEU A 1 105 ? -10.088 -7.427 13.048 1.00 95.56 105 LEU A C 1
ATOM 777 O O . LEU A 1 105 ? -9.136 -7.601 12.290 1.00 95.56 105 LEU A O 1
ATOM 781 N N . GLU A 1 106 ? -11.347 -7.646 12.666 1.00 97.50 106 GLU A N 1
ATOM 782 C CA . GLU A 1 106 ? -11.715 -8.054 11.304 1.00 97.50 106 GLU A CA 1
ATOM 783 C C . GLU A 1 106 ? -11.341 -6.989 10.269 1.00 97.50 106 GLU A C 1
ATOM 785 O O . GLU A 1 106 ? -10.706 -7.305 9.262 1.00 97.50 106 GLU A O 1
ATOM 790 N N . ARG A 1 107 ? -11.652 -5.715 10.545 1.00 97.69 107 ARG A N 1
ATOM 791 C CA . ARG A 1 107 ? -11.238 -4.580 9.702 1.00 97.69 107 ARG A CA 1
ATOM 792 C C . ARG A 1 107 ? -9.722 -4.493 9.561 1.00 97.69 107 ARG A C 1
ATOM 794 O O . ARG A 1 107 ? -9.208 -4.374 8.453 1.00 97.69 107 ARG A O 1
ATOM 801 N N . MET A 1 108 ? -9.002 -4.618 10.674 1.00 96.94 108 MET A N 1
ATOM 802 C CA . MET A 1 108 ? -7.539 -4.641 10.684 1.00 96.94 108 MET A CA 1
ATOM 803 C C . MET A 1 108 ? -6.965 -5.783 9.846 1.00 96.94 108 MET A C 1
ATOM 805 O O . MET A 1 108 ? -6.006 -5.576 9.103 1.00 96.94 108 MET A O 1
ATOM 809 N N . LYS A 1 109 ? -7.556 -6.978 9.940 1.00 96.88 109 LYS A N 1
ATOM 810 C CA . LYS A 1 109 ? -7.152 -8.135 9.141 1.00 96.88 109 LYS A CA 1
ATOM 811 C C . LYS A 1 109 ? -7.386 -7.888 7.650 1.00 96.88 109 LYS A C 1
ATOM 813 O O . LYS A 1 109 ? -6.462 -8.081 6.868 1.00 96.88 109 LYS A O 1
ATOM 818 N N . ALA A 1 110 ? -8.564 -7.396 7.270 1.00 97.75 110 ALA A N 1
ATOM 819 C CA . ALA A 1 110 ? -8.875 -7.063 5.880 1.00 97.75 110 ALA A CA 1
ATOM 820 C C . ALA A 1 110 ? -7.934 -5.979 5.319 1.00 97.75 110 ALA A C 1
ATOM 822 O O . ALA A 1 110 ? -7.465 -6.077 4.185 1.00 97.75 110 ALA A O 1
ATOM 823 N N . ALA A 1 111 ? -7.610 -4.961 6.121 1.00 97.62 111 ALA A N 1
ATOM 824 C CA . ALA A 1 111 ? -6.658 -3.922 5.741 1.00 97.62 111 ALA A CA 1
ATOM 825 C C . ALA A 1 111 ? -5.230 -4.473 5.561 1.00 97.62 111 ALA A C 1
ATOM 827 O O . ALA A 1 111 ? -4.538 -4.061 4.630 1.00 97.62 111 ALA A O 1
ATOM 828 N N . GLN A 1 112 ? -4.800 -5.416 6.408 1.00 97.56 112 GLN A N 1
ATOM 829 C CA . GLN A 1 112 ? -3.502 -6.085 6.274 1.00 97.56 112 GLN A CA 1
ATOM 830 C C . GLN A 1 112 ? -3.450 -6.980 5.031 1.00 97.56 112 GLN A C 1
ATOM 832 O O . GLN A 1 112 ? -2.506 -6.858 4.260 1.00 97.56 112 GLN A O 1
ATOM 837 N N . GLU A 1 113 ? -4.474 -7.800 4.780 1.00 98.19 113 GLU A N 1
ATOM 838 C CA . GLU A 1 113 ? -4.557 -8.635 3.569 1.00 98.19 113 GLU A CA 1
ATOM 839 C C . GLU A 1 113 ? -4.507 -7.780 2.295 1.00 98.19 113 GLU A C 1
ATOM 841 O O . GLU A 1 113 ? -3.804 -8.106 1.336 1.00 98.19 113 GLU A O 1
ATOM 846 N N . ARG A 1 114 ? -5.204 -6.636 2.300 1.00 97.94 114 ARG A N 1
ATOM 847 C CA . ARG A 1 114 ? -5.135 -5.672 1.201 1.00 97.94 114 ARG A CA 1
ATOM 848 C C . ARG A 1 114 ? -3.721 -5.120 1.033 1.00 97.94 114 ARG A C 1
ATOM 850 O O . ARG A 1 114 ? -3.234 -5.061 -0.092 1.00 97.94 114 ARG A O 1
ATOM 857 N N . LEU A 1 115 ? -3.064 -4.719 2.120 1.00 97.62 115 LEU A N 1
ATOM 858 C CA . LEU A 1 115 ? -1.705 -4.183 2.069 1.00 97.62 115 LEU A CA 1
ATOM 859 C C . LEU A 1 115 ? -0.685 -5.214 1.566 1.00 97.62 115 LEU A C 1
ATOM 861 O O . LEU A 1 115 ? 0.194 -4.853 0.785 1.00 97.62 115 LEU A O 1
ATOM 865 N N . ASP A 1 116 ? -0.823 -6.479 1.958 1.00 97.44 116 ASP A N 1
ATOM 866 C CA . ASP A 1 116 ? 0.038 -7.565 1.483 1.00 97.44 116 ASP A CA 1
ATOM 867 C C . ASP A 1 116 ? -0.086 -7.724 -0.043 1.00 97.44 116 ASP A C 1
ATOM 869 O O . ASP A 1 116 ? 0.922 -7.786 -0.749 1.00 97.44 116 ASP A O 1
ATOM 873 N N . GLY A 1 117 ? -1.314 -7.673 -0.573 1.00 97.31 117 GLY A N 1
ATOM 874 C CA . GLY A 1 117 ? -1.556 -7.659 -2.019 1.00 97.31 117 GLY A CA 1
ATOM 875 C C . GLY A 1 117 ? -0.957 -6.434 -2.723 1.00 97.31 117 GLY A C 1
ATOM 876 O O . GLY A 1 117 ? -0.367 -6.559 -3.799 1.00 97.31 117 GLY A O 1
ATOM 877 N N . LEU A 1 118 ? -1.044 -5.252 -2.104 1.00 96.44 118 LEU A N 1
ATOM 878 C CA . LEU A 1 118 ? -0.428 -4.028 -2.631 1.00 96.44 118 LEU A CA 1
ATOM 879 C C . LEU A 1 118 ? 1.098 -4.113 -2.670 1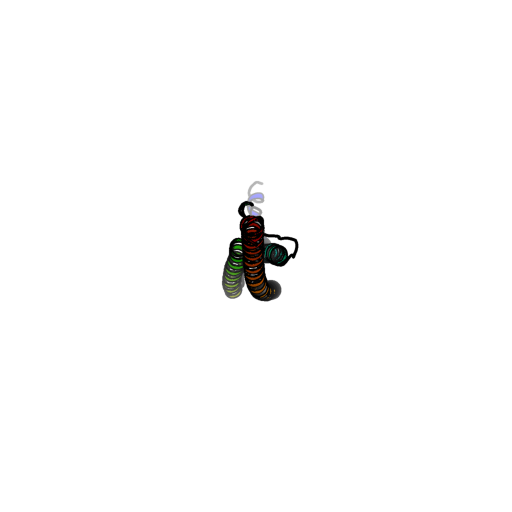.00 96.44 118 LEU A C 1
ATOM 881 O O . LEU A 1 118 ? 1.705 -3.602 -3.608 1.00 96.44 118 LEU A O 1
ATOM 885 N N . HIS A 1 119 ? 1.725 -4.761 -1.688 1.00 95.00 119 HIS A N 1
ATOM 886 C CA . HIS A 1 119 ? 3.171 -4.949 -1.667 1.00 95.00 119 HIS A CA 1
ATOM 887 C C . HIS A 1 119 ? 3.643 -5.784 -2.865 1.00 95.00 119 HIS A C 1
ATOM 889 O O . HIS A 1 119 ? 4.600 -5.402 -3.540 1.00 95.00 119 HIS A O 1
ATOM 895 N N . THR A 1 120 ? 2.948 -6.881 -3.179 1.00 95.75 120 THR A N 1
ATOM 896 C CA . THR A 1 120 ? 3.236 -7.687 -4.376 1.00 95.75 120 THR A CA 1
ATOM 897 C C . THR A 1 120 ? 3.034 -6.877 -5.658 1.00 95.75 120 THR A C 1
ATOM 899 O O . THR A 1 120 ? 3.938 -6.802 -6.487 1.00 95.75 120 THR A O 1
ATOM 902 N N . ALA A 1 121 ? 1.898 -6.186 -5.796 1.00 94.88 121 ALA A N 1
ATOM 903 C CA . ALA A 1 121 ? 1.607 -5.375 -6.982 1.00 94.88 121 ALA A CA 1
ATOM 904 C C . ALA A 1 121 ? 2.591 -4.203 -7.174 1.00 94.88 121 ALA A C 1
ATOM 906 O O . ALA A 1 121 ? 2.892 -3.811 -8.303 1.00 94.88 121 ALA A O 1
ATOM 907 N N . MET A 1 122 ? 3.114 -3.639 -6.083 1.00 94.81 122 MET A N 1
ATOM 908 C CA . MET A 1 122 ? 4.166 -2.624 -6.118 1.00 94.81 122 MET A CA 1
ATOM 909 C C . MET A 1 122 ? 5.483 -3.195 -6.653 1.00 94.81 122 MET A C 1
ATOM 911 O O . MET A 1 122 ? 6.124 -2.546 -7.478 1.00 94.81 122 MET A O 1
ATOM 915 N N . GLN A 1 123 ? 5.899 -4.380 -6.190 1.00 93.44 123 GLN A N 1
ATOM 916 C CA . GLN A 1 123 ? 7.131 -5.025 -6.655 1.00 93.44 123 GLN A CA 1
ATOM 917 C C . GLN A 1 123 ? 7.071 -5.292 -8.160 1.00 93.44 123 GLN A C 1
ATOM 919 O O . GLN A 1 123 ? 7.958 -4.858 -8.893 1.00 93.44 123 GLN A O 1
ATOM 924 N N . GLU A 1 124 ? 5.972 -5.883 -8.632 1.00 92.75 124 GLU A N 1
ATOM 925 C CA . GLU A 1 124 ? 5.746 -6.103 -10.062 1.00 92.75 124 GLU A CA 1
ATOM 926 C C . GLU A 1 124 ? 5.746 -4.792 -10.861 1.00 92.75 124 GLU A C 1
ATOM 928 O O . GLU A 1 124 ? 6.319 -4.716 -11.950 1.00 92.75 124 GLU A O 1
ATOM 933 N N . GLY A 1 125 ? 5.102 -3.745 -10.336 1.00 90.06 125 GLY A N 1
ATOM 934 C CA . GLY A 1 125 ? 5.074 -2.425 -10.965 1.00 90.06 125 GLY A CA 1
ATOM 935 C C . GLY A 1 125 ? 6.463 -1.797 -11.074 1.00 90.06 125 GLY A C 1
ATOM 936 O O . GLY A 1 125 ? 6.816 -1.253 -12.120 1.00 90.06 125 GLY A O 1
ATOM 937 N N . SER A 1 126 ? 7.276 -1.931 -10.025 1.00 89.69 126 SER A N 1
ATOM 938 C CA . SER A 1 126 ? 8.662 -1.459 -9.996 1.00 89.69 126 SER A CA 1
ATOM 939 C C . SER A 1 126 ? 9.525 -2.182 -11.036 1.00 89.69 126 SER A C 1
ATOM 941 O O . SER A 1 126 ? 10.196 -1.538 -11.842 1.00 89.69 126 SER A O 1
ATOM 943 N N . GLU A 1 127 ? 9.438 -3.512 -11.106 1.00 91.00 127 GLU A N 1
ATOM 944 C CA . GLU A 1 127 ? 10.165 -4.321 -12.094 1.00 91.00 127 GLU A CA 1
ATOM 945 C C . GLU A 1 127 ? 9.763 -3.982 -13.537 1.00 91.00 127 GLU A C 1
ATOM 947 O O . GLU A 1 127 ? 10.616 -3.858 -14.427 1.00 91.00 127 GLU A O 1
ATOM 952 N N . LYS A 1 128 ? 8.462 -3.769 -13.779 1.00 89.75 128 LYS A N 1
ATOM 953 C CA . LYS A 1 128 ? 7.948 -3.300 -15.074 1.00 89.75 128 LYS A CA 1
ATOM 954 C C . LYS A 1 128 ? 8.490 -1.914 -15.414 1.00 89.75 128 LYS A C 1
ATOM 956 O O . LYS A 1 128 ? 8.882 -1.696 -16.559 1.00 89.75 128 LYS A O 1
ATOM 961 N N . ALA A 1 129 ? 8.532 -0.985 -14.459 1.00 86.31 129 ALA A N 1
ATOM 962 C CA . ALA A 1 129 ? 9.079 0.354 -14.675 1.00 86.31 129 ALA A CA 1
ATOM 963 C C . ALA A 1 129 ? 10.570 0.303 -15.050 1.00 86.31 129 ALA A C 1
ATOM 965 O O . ALA A 1 129 ? 10.980 0.940 -16.022 1.00 86.31 129 ALA A O 1
ATOM 966 N N . THR A 1 130 ? 11.366 -0.515 -14.354 1.00 86.88 130 THR A N 1
ATOM 967 C CA . THR A 1 130 ? 12.780 -0.735 -14.693 1.00 86.88 130 THR A CA 1
ATOM 968 C C . THR A 1 130 ? 12.935 -1.325 -16.092 1.00 86.88 130 THR A C 1
ATOM 970 O O . THR A 1 130 ? 13.737 -0.831 -16.883 1.00 86.88 130 THR A O 1
ATOM 973 N N . SER A 1 131 ? 12.130 -2.331 -16.435 1.00 89.25 131 SER A N 1
ATOM 974 C CA . SER A 1 131 ? 12.177 -2.979 -17.749 1.00 89.25 131 SER A CA 1
ATOM 975 C C . SER A 1 131 ? 11.823 -2.011 -18.885 1.00 89.25 131 SER A C 1
ATOM 977 O O . SER A 1 131 ? 12.503 -1.997 -19.908 1.00 89.25 131 SER A O 1
ATOM 979 N N . ARG A 1 132 ? 10.811 -1.149 -18.704 1.00 87.19 132 ARG A N 1
ATOM 980 C CA . ARG A 1 132 ? 10.468 -0.090 -19.675 1.00 87.19 132 ARG A CA 1
ATOM 981 C C . ARG A 1 132 ? 11.611 0.906 -19.861 1.00 87.19 132 ARG A C 1
ATOM 983 O O . ARG A 1 132 ? 11.916 1.252 -20.996 1.00 87.19 132 ARG A O 1
ATOM 990 N N . SER A 1 133 ? 12.253 1.326 -18.770 1.00 86.75 133 SER A N 1
ATOM 991 C CA . SER A 1 133 ? 13.404 2.236 -18.822 1.00 86.75 133 SER A CA 1
ATOM 992 C C . SER A 1 133 ? 14.563 1.635 -19.628 1.00 86.75 133 SER A C 1
ATOM 994 O O . SER A 1 133 ? 15.105 2.286 -20.519 1.00 86.75 133 SER A O 1
ATOM 996 N N . LEU A 1 134 ? 14.885 0.357 -19.390 1.00 89.81 134 LEU A N 1
ATOM 997 C CA . LEU A 1 134 ? 15.931 -0.353 -20.133 1.00 89.81 134 LEU A CA 1
ATOM 998 C C . LEU A 1 134 ? 15.593 -0.499 -21.621 1.00 89.81 134 LEU A C 1
ATOM 1000 O O . LEU A 1 134 ? 16.459 -0.290 -22.466 1.00 89.81 134 LEU A O 1
ATOM 1004 N N . LEU A 1 135 ? 14.343 -0.833 -21.956 1.00 92.12 135 LEU A N 1
ATOM 1005 C CA . LEU A 1 135 ? 13.904 -0.913 -23.353 1.00 92.12 135 LEU A CA 1
ATOM 1006 C C . LEU A 1 135 ? 14.024 0.443 -24.055 1.00 92.12 135 LEU A C 1
ATOM 1008 O O . LEU A 1 135 ? 14.556 0.505 -25.159 1.00 92.12 135 LEU A O 1
ATOM 1012 N N . GLN A 1 136 ? 13.612 1.527 -23.396 1.00 90.06 136 GLN A N 1
ATOM 1013 C CA . GLN A 1 136 ? 13.741 2.880 -23.934 1.00 90.06 136 GLN A CA 1
ATOM 1014 C C . GLN A 1 136 ? 15.211 3.278 -24.150 1.00 90.06 136 GLN A C 1
ATOM 1016 O O . GLN A 1 136 ? 15.547 3.887 -25.166 1.00 90.06 136 GLN A O 1
ATOM 1021 N N . GLU A 1 137 ? 16.107 2.919 -23.228 1.00 92.56 137 GLU A N 1
ATOM 1022 C CA . GLU A 1 137 ? 17.547 3.146 -23.384 1.00 92.56 137 GLU A CA 1
ATOM 1023 C C . GLU A 1 137 ? 18.116 2.375 -24.585 1.00 92.56 137 GLU A C 1
ATOM 1025 O O . GLU A 1 137 ? 18.880 2.935 -25.374 1.00 92.56 137 GLU A O 1
ATOM 1030 N N . VAL A 1 138 ? 17.722 1.110 -24.759 1.00 96.19 138 VAL A N 1
ATOM 1031 C CA . VAL A 1 138 ? 18.134 0.290 -25.907 1.00 96.19 138 VAL A CA 1
ATOM 1032 C C . VAL A 1 138 ? 17.607 0.873 -27.216 1.00 96.19 138 VAL A C 1
ATOM 1034 O O . VAL A 1 138 ? 18.380 1.000 -28.162 1.00 96.19 138 VAL A O 1
ATOM 1037 N N . GLU A 1 139 ? 16.339 1.282 -27.279 1.00 95.12 139 GLU A N 1
ATOM 1038 C CA . GLU A 1 139 ? 15.764 1.933 -28.464 1.00 95.12 139 GLU A CA 1
ATOM 1039 C C . GLU A 1 139 ? 16.524 3.207 -28.844 1.00 95.12 139 GLU A C 1
ATOM 1041 O O . GLU A 1 139 ? 16.808 3.429 -30.022 1.00 95.12 139 GLU A O 1
ATOM 1046 N N . ASN A 1 140 ? 16.889 4.032 -27.860 1.00 94.94 140 ASN A N 1
ATOM 1047 C CA . ASN A 1 140 ? 17.675 5.239 -28.101 1.00 94.94 140 ASN A CA 1
ATOM 1048 C C . ASN A 1 140 ? 19.071 4.900 -28.638 1.00 94.94 140 ASN A C 1
ATOM 1050 O O . ASN A 1 140 ? 19.495 5.480 -29.6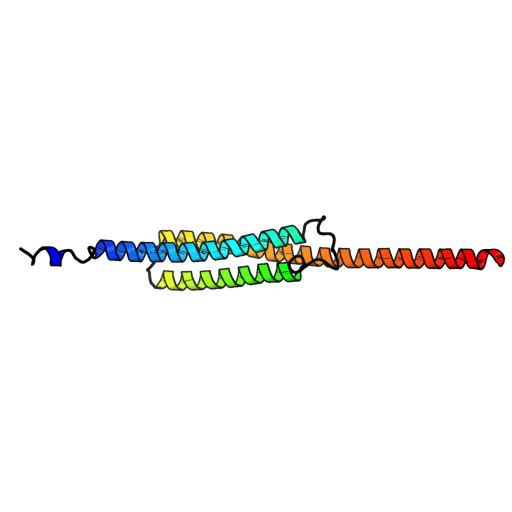33 1.00 94.94 140 ASN A O 1
ATOM 1054 N N . ARG A 1 141 ? 19.755 3.911 -28.050 1.00 96.44 141 ARG A N 1
ATOM 1055 C CA . ARG A 1 141 ? 21.074 3.462 -28.526 1.00 96.44 141 ARG A CA 1
ATOM 1056 C C . ARG A 1 141 ? 21.030 2.867 -29.929 1.00 96.44 141 ARG A C 1
ATOM 1058 O O . ARG A 1 141 ? 21.954 3.082 -30.707 1.00 96.44 141 ARG A O 1
ATOM 1065 N N . VAL A 1 142 ? 19.977 2.117 -30.256 1.00 97.94 142 VAL A N 1
ATOM 1066 C CA . VAL A 1 142 ? 19.780 1.576 -31.608 1.00 97.94 142 VAL A CA 1
ATOM 1067 C C . VAL A 1 142 ? 19.598 2.717 -32.603 1.00 97.94 142 VAL A C 1
ATOM 1069 O O . VAL A 1 142 ? 20.287 2.724 -33.617 1.00 97.94 142 VAL A O 1
ATOM 1072 N N . LYS A 1 143 ? 18.766 3.719 -32.292 1.00 97.31 143 LYS A N 1
ATOM 1073 C CA . LYS A 1 143 ? 18.606 4.910 -33.144 1.00 97.31 143 LYS A CA 1
ATOM 1074 C C . LYS A 1 143 ? 19.926 5.653 -33.352 1.00 97.31 143 LYS A C 1
ATOM 1076 O O . LYS A 1 143 ? 20.280 5.957 -34.485 1.00 97.31 143 LYS A O 1
ATOM 1081 N N . GLU A 1 144 ? 20.689 5.885 -32.286 1.00 97.00 144 GLU A N 1
ATOM 1082 C CA . GLU A 1 144 ? 22.011 6.524 -32.372 1.00 97.00 144 GLU A CA 1
ATOM 1083 C C . GLU A 1 144 ? 22.987 5.724 -33.253 1.00 97.00 144 GLU A C 1
ATOM 1085 O O . GLU A 1 144 ? 23.725 6.298 -34.061 1.00 97.00 144 GLU A O 1
ATOM 1090 N N . ALA A 1 145 ? 22.984 4.393 -33.132 1.00 97.44 145 ALA A N 1
ATOM 1091 C CA . ALA A 1 145 ? 23.805 3.516 -33.958 1.00 97.44 145 ALA A CA 1
ATOM 1092 C C . ALA A 1 145 ? 23.371 3.543 -35.434 1.00 97.44 145 ALA A C 1
ATOM 1094 O O . ALA A 1 145 ? 24.224 3.655 -36.315 1.00 97.44 145 ALA A O 1
ATOM 1095 N N . GLU A 1 146 ? 22.066 3.480 -35.712 1.00 97.44 146 GLU A N 1
ATOM 1096 C CA . GLU A 1 146 ? 21.505 3.583 -37.064 1.00 97.44 146 GLU A CA 1
ATOM 1097 C C . GLU A 1 146 ? 21.864 4.918 -37.727 1.00 97.44 146 GLU A C 1
ATOM 1099 O O . GLU A 1 146 ? 22.305 4.934 -38.879 1.00 97.44 146 GLU A O 1
ATOM 1104 N N . ASP A 1 147 ? 21.747 6.028 -36.995 1.00 97.31 147 ASP A N 1
ATOM 1105 C CA . ASP A 1 147 ? 22.115 7.357 -37.484 1.00 97.31 147 ASP A CA 1
ATOM 1106 C C . ASP A 1 147 ? 23.623 7.460 -37.752 1.00 97.31 147 ASP A C 1
ATOM 1108 O O . ASP A 1 147 ? 24.031 7.992 -38.786 1.00 97.31 147 ASP A O 1
ATOM 1112 N N . THR A 1 148 ? 24.460 6.887 -36.883 1.00 96.75 148 THR A N 1
ATOM 1113 C CA . THR A 1 148 ? 25.920 6.847 -37.078 1.00 96.75 148 THR A CA 1
ATOM 1114 C C . THR A 1 148 ? 26.298 6.044 -38.325 1.00 96.75 148 THR A C 1
ATOM 1116 O O . THR A 1 148 ? 27.130 6.482 -39.122 1.00 96.75 148 THR A O 1
ATOM 1119 N N . VAL A 1 149 ? 25.675 4.878 -38.533 1.00 97.50 149 VAL A N 1
ATOM 1120 C CA . VAL A 1 149 ? 25.904 4.045 -39.724 1.00 97.50 149 VAL A CA 1
ATOM 1121 C C . VAL A 1 149 ? 25.433 4.762 -40.989 1.00 97.50 149 VAL A C 1
ATOM 1123 O O . VAL A 1 149 ? 26.146 4.747 -41.994 1.00 97.50 149 VAL A O 1
ATOM 1126 N N . ARG A 1 150 ? 24.274 5.433 -40.948 1.00 96.31 150 ARG A N 1
ATOM 1127 C CA . ARG A 1 150 ? 23.772 6.237 -42.072 1.00 96.31 150 ARG A CA 1
ATOM 1128 C C . ARG A 1 150 ? 24.755 7.350 -42.436 1.00 96.31 150 ARG A C 1
ATOM 1130 O O . ARG A 1 150 ? 25.135 7.456 -43.597 1.00 96.31 150 ARG A O 1
ATOM 1137 N N . GLN A 1 151 ? 25.225 8.115 -41.452 1.00 96.12 151 GLN A N 1
ATOM 1138 C CA . GLN A 1 151 ? 26.212 9.177 -41.667 1.00 96.12 151 GLN A CA 1
ATOM 1139 C C . GLN A 1 151 ? 27.523 8.633 -42.249 1.00 96.12 151 GLN A C 1
ATOM 1141 O O . GLN A 1 151 ? 28.061 9.195 -43.202 1.00 96.12 151 GLN A O 1
ATOM 1146 N N . ALA A 1 152 ? 28.027 7.510 -41.728 1.00 95.19 152 ALA A N 1
ATOM 1147 C CA . ALA A 1 152 ? 29.227 6.870 -42.265 1.00 95.19 152 ALA A CA 1
ATOM 1148 C C . ALA A 1 152 ? 29.037 6.428 -43.728 1.00 95.19 152 ALA A C 1
ATOM 1150 O O . ALA A 1 152 ? 29.939 6.611 -44.544 1.00 95.19 152 ALA A O 1
ATOM 1151 N N . SER A 1 153 ? 27.857 5.902 -44.076 1.00 94.31 153 SER A N 1
ATOM 1152 C CA . SER A 1 153 ? 27.509 5.535 -45.453 1.00 94.31 153 SER A CA 1
ATOM 1153 C C . SER A 1 153 ? 27.465 6.746 -46.388 1.00 94.31 153 SER A C 1
ATOM 1155 O O . SER A 1 153 ? 27.918 6.646 -47.525 1.00 94.31 153 SER A O 1
ATOM 1157 N N . GLU A 1 154 ? 26.938 7.883 -45.934 1.00 94.12 154 GLU A N 1
ATOM 1158 C CA . GLU A 1 154 ? 26.895 9.126 -46.718 1.00 94.12 154 GLU A CA 1
ATOM 1159 C C . GLU A 1 154 ? 28.302 9.692 -46.965 1.00 94.12 154 GLU A C 1
ATOM 1161 O O . GLU A 1 154 ? 28.612 10.118 -48.076 1.00 94.12 154 GLU A O 1
ATOM 1166 N N . VAL A 1 155 ? 29.186 9.633 -45.962 1.00 94.12 155 VAL A N 1
ATOM 1167 C CA . VAL A 1 155 ? 30.595 10.051 -46.086 1.00 94.12 155 VAL A CA 1
ATOM 1168 C C . VAL A 1 155 ? 31.397 9.111 -46.989 1.00 94.12 155 VAL A C 1
ATOM 1170 O O . VAL A 1 155 ? 32.300 9.560 -47.694 1.00 94.12 155 VAL A O 1
ATOM 1173 N N . ALA A 1 156 ? 31.083 7.814 -46.979 1.00 90.06 156 ALA A N 1
ATOM 1174 C CA . ALA A 1 156 ? 31.749 6.815 -47.812 1.00 90.06 156 ALA A CA 1
ATOM 1175 C C . ALA A 1 156 ? 31.273 6.824 -49.277 1.00 90.06 156 ALA A C 1
ATOM 1177 O O . ALA A 1 156 ? 32.018 6.380 -50.146 1.00 90.06 156 ALA A O 1
ATOM 1178 N N . ALA A 1 157 ? 30.075 7.348 -49.566 1.00 90.44 157 ALA A N 1
ATOM 1179 C CA . ALA A 1 157 ? 29.489 7.394 -50.908 1.00 90.44 157 ALA A CA 1
ATOM 1180 C C . ALA A 1 157 ? 30.409 7.938 -52.028 1.00 90.44 157 ALA A C 1
ATOM 1182 O O . ALA A 1 157 ? 30.416 7.340 -53.096 1.00 90.44 157 ALA A O 1
ATOM 1183 N N . PRO A 1 158 ? 31.204 9.015 -51.850 1.00 90.19 158 PRO A N 1
ATOM 1184 C CA . PRO A 1 158 ? 32.131 9.492 -52.886 1.00 90.19 158 PRO A CA 1
ATOM 1185 C C . PRO A 1 158 ? 33.375 8.609 -53.104 1.00 90.19 158 PRO A C 1
ATOM 1187 O O . PRO A 1 158 ? 34.142 8.877 -54.028 1.00 90.19 158 PRO A O 1
ATOM 1190 N N . PHE A 1 159 ? 33.613 7.607 -52.252 1.00 82.50 159 PHE A N 1
ATOM 1191 C CA . PHE A 1 159 ? 34.765 6.699 -52.331 1.00 82.50 159 PHE A CA 1
ATOM 1192 C C . PHE A 1 159 ? 34.412 5.299 -52.863 1.00 82.50 159 PHE A C 1
ATOM 1194 O O . PHE A 1 159 ? 35.316 4.476 -53.022 1.00 82.50 159 PHE A O 1
ATOM 1201 N N . LEU A 1 160 ? 33.125 5.031 -53.108 1.00 67.69 160 LEU A N 1
ATOM 1202 C CA . LEU A 1 160 ? 32.584 3.800 -53.695 1.00 67.69 160 LEU A CA 1
ATOM 1203 C C . LEU A 1 160 ? 32.149 4.048 -55.143 1.00 67.69 160 LEU A C 1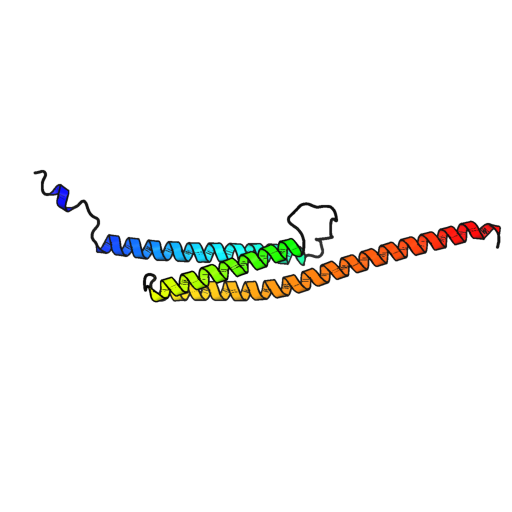
ATOM 1205 O O . LEU A 1 160 ? 32.333 3.117 -55.958 1.00 67.69 160 LEU A O 1
#

Organism: Alexandrium catenella (NCBI:txid2925)

Foldseek 3Di:
DPPVVVVPPDDDVVVVLVVQLVVVLVVLVVLLVVLLVLLVVLVVLLCQLQDPVPPDPVDDDDQHALVNSVVSLVVSVVSLVVSVVVLVVCVVVCSYPPVSSVVSVVSSVVSVVSSVVSVVSSVVSNVVVVVVVVVVVVVVVVVVVVVVVVVVCVVCVVVD

Secondary structure (DSSP, 8-state):
--SSGGGGSS--HHHHHHHHHHHHHHHHHHHHHHHHHHHHHHHHHHHHHH-TT----TT--SS-SHHHHHHHHHHHHHHHHHHHHHHHHHHHTT-S-HHHHHHHHHHHHHHHHHHHHHHHHHHHHHHHHHHHHHHHHHHHHHHHHHHHHHHHHHHHGGG-

Mean predicted aligned error: 8.61 Å

Radius of gyration: 29.5 Å; Cα contacts (8 Å, |Δi|>4): 92; chains: 1; bounding box: 68×35×103 Å

pLDDT: mean 86.99, std 15.71, range [37.31, 98.19]

Solvent-accessible surface area (backbone atoms only — not comparable to full-atom values): 8850 Å² total; per-residue (Å²): 138,73,75,71,68,66,77,66,77,62,76,56,68,68,55,52,51,51,50,54,37,50,51,45,43,53,53,52,50,50,50,48,51,59,26,47,52,33,38,49,53,23,45,56,40,33,52,52,58,58,38,85,85,60,63,83,60,96,81,62,74,101,69,7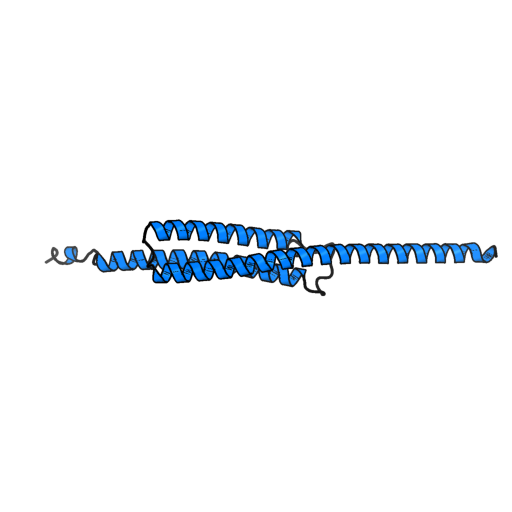6,49,62,67,49,31,49,49,33,45,50,53,19,53,53,40,45,54,52,46,52,55,49,50,55,52,39,60,74,66,62,54,43,59,69,72,60,48,50,56,52,51,51,52,52,50,54,48,47,56,50,44,56,52,45,53,53,52,37,52,56,24,39,53,50,52,53,51,51,52,52,52,52,52,50,52,50,51,50,51,54,50,52,52,51,51,50,52,51,51,63,70,44,54,91,80,111

Sequence (160 aa):
CQIEVAKFAGLPPVVEQQLALKQAIDEACGKVSAAEEKVQNAADMVEMLNSPDSAADPKGGEKKGPEATQGAVSNAQVALKGVARYLEIRQRDEKVPKDEMVKLLERMKAAQERLDGLHTAMQEGSEKATSRSLLQEVENRVKEAEDTVRQASEVAAPFL

Nearest PDB structures (foldseek):
  3uun-assembly3_B  TM=5.335E-01  e=3.183E-01  Homo sapiens
  3uun-assembly3_A  TM=5.158E-01  e=4.989E-01  Homo sapiens
  6ixg-assembly2_B  TM=2.830E-01  e=4.722E+00  Homo sapiens